Protein AF-A0A498MTR4-F1 (afdb_monomer_lite)

Structure (mmCIF, N/CA/C/O backbone):
data_AF-A0A498MTR4-F1
#
_entry.id   AF-A0A498MTR4-F1
#
loop_
_atom_site.group_PDB
_atom_site.id
_atom_site.type_symbol
_atom_site.label_atom_id
_atom_site.label_alt_id
_atom_site.label_comp_id
_atom_site.label_asym_id
_atom_site.label_entity_id
_atom_site.label_seq_id
_atom_site.pdbx_PDB_ins_code
_atom_site.Cartn_x
_atom_site.Cartn_y
_atom_site.Cartn_z
_atom_site.occupancy
_atom_site.B_iso_or_equiv
_atom_site.auth_seq_id
_atom_site.auth_comp_id
_atom_site.auth_asym_id
_atom_site.auth_atom_id
_atom_site.pdbx_PDB_model_num
ATOM 1 N N . MET A 1 1 ? -6.118 -9.184 2.901 1.00 76.12 1 MET A N 1
ATOM 2 C CA . MET A 1 1 ? -5.073 -10.138 3.331 1.00 76.12 1 MET A CA 1
ATOM 3 C C . MET A 1 1 ? -4.238 -9.444 4.391 1.00 76.12 1 MET A C 1
ATOM 5 O O . MET A 1 1 ? -3.945 -8.273 4.191 1.00 76.12 1 MET A O 1
ATOM 9 N N . ILE A 1 2 ? -3.923 -10.106 5.506 1.00 77.81 2 ILE A N 1
ATOM 10 C CA . ILE A 1 2 ? -2.965 -9.595 6.499 1.00 77.81 2 ILE A CA 1
ATOM 11 C C . ILE A 1 2 ? -1.659 -10.338 6.263 1.00 77.81 2 ILE A C 1
ATOM 13 O O . ILE A 1 2 ? -1.669 -11.566 6.199 1.00 77.81 2 ILE A O 1
ATOM 17 N N . ASP A 1 3 ? -0.569 -9.594 6.123 1.00 80.56 3 ASP A N 1
ATOM 18 C CA . ASP A 1 3 ? 0.755 -10.151 5.894 1.00 80.56 3 ASP A CA 1
ATOM 19 C C . ASP A 1 3 ? 1.765 -9.494 6.833 1.00 80.56 3 ASP A C 1
ATOM 21 O O . ASP A 1 3 ? 2.194 -8.361 6.626 1.00 80.56 3 ASP A O 1
ATOM 25 N N . SER A 1 4 ? 2.122 -10.206 7.901 1.00 77.75 4 SER A N 1
ATOM 26 C CA . SER A 1 4 ? 3.067 -9.720 8.908 1.00 77.75 4 SER A CA 1
ATOM 27 C C . SER A 1 4 ? 4.516 -9.683 8.414 1.00 77.75 4 SER A C 1
ATOM 29 O O . SER A 1 4 ? 5.369 -9.119 9.092 1.00 77.75 4 SER A O 1
ATOM 31 N N . GLY A 1 5 ? 4.815 -10.310 7.271 1.00 79.50 5 GLY A N 1
ATOM 32 C CA . GLY A 1 5 ? 6.122 -10.250 6.619 1.00 79.50 5 GLY A CA 1
ATOM 33 C C . GLY A 1 5 ? 6.248 -9.095 5.623 1.00 79.50 5 GLY A C 1
ATOM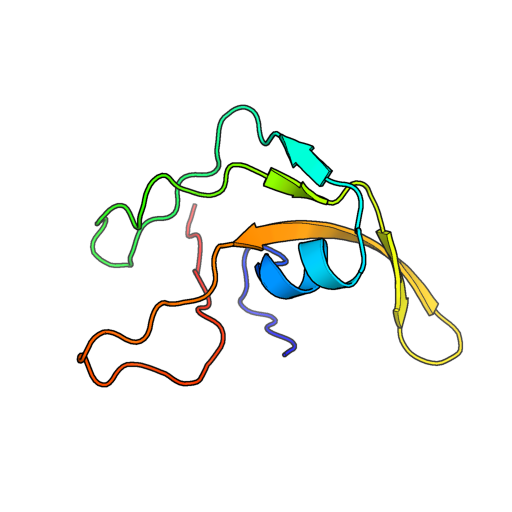 34 O O . GLY A 1 5 ? 7.338 -8.876 5.085 1.00 79.50 5 GLY A O 1
ATOM 35 N N . ALA A 1 6 ? 5.160 -8.363 5.366 1.00 76.88 6 ALA A N 1
ATOM 36 C CA . ALA A 1 6 ? 5.151 -7.234 4.452 1.00 76.88 6 ALA A CA 1
ATOM 37 C C . ALA A 1 6 ? 5.989 -6.073 4.991 1.00 76.88 6 ALA A C 1
ATOM 39 O O . ALA A 1 6 ? 5.825 -5.631 6.127 1.00 76.88 6 ALA A O 1
ATOM 40 N N . ALA A 1 7 ? 6.843 -5.517 4.134 1.00 81.88 7 ALA A N 1
ATOM 41 C CA . ALA A 1 7 ? 7.562 -4.287 4.451 1.00 81.88 7 ALA A CA 1
ATOM 42 C C . ALA A 1 7 ? 6.686 -3.032 4.286 1.00 81.88 7 ALA A C 1
ATOM 44 O O . ALA A 1 7 ? 7.009 -1.982 4.836 1.00 81.88 7 ALA A O 1
ATOM 45 N N . LEU A 1 8 ? 5.601 -3.128 3.508 1.00 85.12 8 LEU A N 1
ATOM 46 C CA . LEU A 1 8 ? 4.715 -2.020 3.164 1.00 85.12 8 LEU A CA 1
ATOM 47 C C . LEU A 1 8 ? 3.250 -2.444 3.243 1.00 85.12 8 LEU A C 1
ATOM 49 O O . LEU A 1 8 ? 2.896 -3.566 2.882 1.00 85.12 8 LEU A O 1
ATOM 53 N N . ASN A 1 9 ? 2.390 -1.496 3.612 1.00 88.44 9 ASN A N 1
ATOM 54 C CA . ASN A 1 9 ? 0.948 -1.653 3.482 1.00 88.44 9 ASN A CA 1
ATOM 55 C C . ASN A 1 9 ? 0.533 -1.273 2.061 1.00 88.44 9 ASN A C 1
ATOM 57 O O . ASN A 1 9 ? 0.724 -0.128 1.654 1.00 88.44 9 ASN A O 1
ATOM 61 N N . ILE A 1 10 ? -0.014 -2.220 1.304 1.00 88.19 10 ILE A N 1
ATOM 62 C CA . ILE A 1 10 ? -0.303 -2.052 -0.123 1.00 88.19 10 ILE A CA 1
ATOM 63 C C . ILE A 1 10 ? -1.816 -2.083 -0.361 1.00 88.19 10 ILE A C 1
ATOM 65 O O . ILE A 1 10 ? -2.537 -2.862 0.263 1.00 88.19 10 ILE A O 1
ATOM 69 N N . ILE A 1 11 ? -2.289 -1.251 -1.289 1.00 88.88 11 ILE A N 1
ATOM 70 C CA . ILE A 1 11 ? -3.665 -1.248 -1.785 1.00 88.88 11 ILE A CA 1
ATOM 71 C C . ILE A 1 11 ? -3.687 -1.294 -3.314 1.00 88.88 11 ILE A C 1
ATOM 73 O O . ILE A 1 11 ? -2.872 -0.670 -3.991 1.00 88.88 11 ILE A O 1
ATOM 77 N N . ASN A 1 12 ? -4.646 -2.043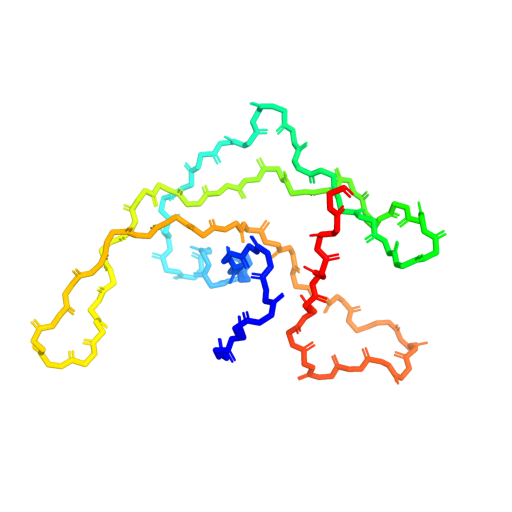 -3.851 1.00 87.88 12 ASN A N 1
ATOM 78 C CA . ASN A 1 12 ? -4.894 -2.109 -5.282 1.00 87.88 12 ASN A CA 1
ATOM 79 C C . ASN A 1 12 ? -5.499 -0.784 -5.783 1.00 87.88 12 ASN A C 1
ATOM 81 O O . ASN A 1 12 ? -6.454 -0.269 -5.192 1.00 87.88 12 ASN A O 1
ATOM 85 N N . LYS A 1 13 ? -4.960 -0.255 -6.882 1.00 89.31 13 LYS A N 1
ATOM 86 C CA . LYS A 1 13 ? -5.428 0.970 -7.535 1.00 89.31 13 LYS A CA 1
ATOM 87 C C . LYS A 1 13 ? -6.915 0.961 -7.892 1.00 89.31 13 LYS A C 1
ATOM 89 O O . LYS A 1 13 ? -7.581 1.962 -7.649 1.00 89.31 13 LYS A O 1
ATOM 94 N N . ASP A 1 14 ? -7.466 -0.163 -8.336 1.00 89.06 14 ASP A N 1
ATOM 95 C CA . ASP A 1 14 ? -8.885 -0.274 -8.691 1.00 89.06 14 ASP A CA 1
ATOM 96 C C . ASP A 1 14 ? -9.787 0.001 -7.473 1.00 89.06 14 ASP A C 1
ATOM 98 O O . ASP A 1 14 ? -10.873 0.563 -7.602 1.00 89.06 14 ASP A O 1
ATOM 102 N N . ILE A 1 15 ? -9.335 -0.349 -6.259 1.00 88.81 15 ILE A N 1
ATOM 103 C CA . ILE A 1 15 ? -10.052 -0.047 -5.007 1.00 88.81 15 ILE A CA 1
ATOM 104 C C . ILE A 1 15 ? -9.973 1.451 -4.704 1.00 88.81 15 ILE A C 1
ATOM 106 O O . ILE A 1 15 ? -10.977 2.061 -4.339 1.00 88.81 15 ILE A O 1
ATOM 110 N N . VAL A 1 16 ? -8.788 2.043 -4.858 1.00 90.81 16 VAL A N 1
ATOM 111 C CA . VAL A 1 16 ? -8.575 3.482 -4.659 1.00 90.81 16 VAL A CA 1
ATOM 112 C C . VAL A 1 16 ? -9.494 4.288 -5.573 1.00 90.81 16 VAL A C 1
ATOM 114 O O . VAL A 1 16 ? -10.175 5.194 -5.097 1.00 90.81 16 VAL A O 1
ATOM 117 N N . GLU A 1 17 ? -9.568 3.916 -6.849 1.00 92.38 17 GLU A N 1
ATOM 118 C CA . GLU A 1 17 ? -10.420 4.560 -7.849 1.00 92.38 17 GLU A CA 1
ATOM 119 C C . GLU A 1 17 ? -11.906 4.332 -7.557 1.00 92.38 17 GLU A C 1
ATOM 121 O O . GLU A 1 17 ? -12.671 5.290 -7.458 1.00 92.38 17 GLU A O 1
ATOM 126 N N . LYS A 1 18 ? -12.316 3.078 -7.318 1.00 91.62 18 LYS A N 1
ATOM 127 C CA . LYS A 1 18 ? -13.715 2.723 -7.037 1.00 91.62 18 LYS A CA 1
ATOM 128 C C . LYS A 1 18 ? -14.303 3.494 -5.855 1.00 91.62 18 LYS A C 1
ATOM 130 O O . LYS A 1 18 ? -15.484 3.834 -5.877 1.00 91.62 18 LYS A O 1
ATOM 135 N N . PHE A 1 19 ? -13.503 3.745 -4.821 1.00 91.44 19 PHE A N 1
ATOM 136 C CA . PHE A 1 19 ? -13.945 4.440 -3.611 1.00 91.44 19 PHE A CA 1
ATOM 137 C C . PHE A 1 19 ? -13.496 5.906 -3.543 1.00 91.44 19 PHE A C 1
ATOM 139 O O . PHE A 1 19 ? -13.727 6.552 -2.522 1.00 91.44 19 PHE A O 1
ATOM 146 N N . ASN A 1 20 ? -12.887 6.442 -4.608 1.00 94.06 20 ASN A N 1
ATOM 147 C CA . ASN A 1 20 ? -12.343 7.803 -4.663 1.00 94.06 20 ASN A CA 1
ATOM 148 C C . ASN A 1 20 ? -11.450 8.140 -3.454 1.00 94.06 20 ASN A C 1
ATOM 150 O O . ASN A 1 20 ? -11.544 9.224 -2.872 1.00 94.06 20 ASN A O 1
ATOM 154 N N . ILE A 1 21 ? -10.599 7.195 -3.040 1.00 93.88 21 ILE A N 1
ATOM 155 C CA . ILE A 1 21 ? -9.706 7.385 -1.893 1.00 93.88 21 ILE A CA 1
ATOM 156 C C . ILE A 1 21 ? -8.656 8.439 -2.274 1.00 93.88 21 ILE A C 1
ATOM 158 O O . ILE A 1 21 ? -7.931 8.240 -3.250 1.00 93.88 21 ILE A O 1
ATOM 162 N N . PRO A 1 22 ? -8.519 9.546 -1.520 1.00 96.62 22 PRO A N 1
ATOM 163 C CA . PRO A 1 22 ? -7.548 10.578 -1.853 1.00 96.62 22 PRO A CA 1
ATOM 164 C C . PRO A 1 22 ? -6.116 10.045 -1.822 1.00 96.62 22 PRO A C 1
ATOM 166 O O . PRO A 1 22 ? -5.703 9.405 -0.852 1.00 96.62 22 PRO A O 1
ATOM 169 N N . THR A 1 23 ? -5.335 10.379 -2.845 1.00 97.44 23 THR A N 1
ATOM 170 C CA . THR A 1 23 ? -3.923 10.002 -2.964 1.00 97.44 23 THR A CA 1
ATOM 171 C C . THR A 1 23 ? -3.003 11.218 -2.974 1.00 97.44 23 THR A C 1
ATOM 173 O O . THR A 1 23 ? -3.433 12.369 -3.086 1.00 97.44 23 THR A O 1
ATOM 176 N N . GLN A 1 24 ? -1.714 10.951 -2.797 1.00 97.31 24 GLN A N 1
ATOM 177 C CA . GLN A 1 24 ? -0.615 11.895 -2.929 1.00 97.31 24 GLN A CA 1
ATOM 178 C C . GLN A 1 24 ? 0.599 11.186 -3.558 1.00 97.31 24 GLN A C 1
ATOM 180 O O . GLN A 1 24 ? 0.745 9.969 -3.395 1.00 97.31 24 GLN A O 1
ATOM 185 N N . PRO A 1 25 ? 1.473 11.909 -4.277 1.00 96.00 25 PRO A N 1
ATOM 186 C CA . PRO A 1 25 ? 2.640 11.302 -4.904 1.00 96.00 25 PRO A CA 1
ATOM 187 C C . PRO A 1 25 ? 3.666 10.815 -3.866 1.00 96.00 25 PRO A C 1
ATOM 189 O O . PRO A 1 25 ? 3.814 11.387 -2.783 1.00 96.00 25 PRO A O 1
ATOM 192 N N . CYS A 1 26 ? 4.407 9.768 -4.224 1.00 91.56 26 CYS A N 1
ATOM 193 C CA . CYS A 1 26 ? 5.621 9.324 -3.545 1.00 91.56 26 CYS A CA 1
ATOM 194 C C . CYS A 1 26 ? 6.823 9.999 -4.211 1.00 91.56 26 CYS A C 1
ATOM 196 O O . CYS A 1 26 ? 7.096 9.767 -5.390 1.00 91.56 26 CYS A O 1
ATOM 198 N N . ILE A 1 27 ? 7.533 10.851 -3.468 1.00 90.31 27 ILE A N 1
ATOM 199 C CA . ILE A 1 27 ? 8.698 11.585 -3.972 1.00 90.31 27 ILE A CA 1
ATOM 200 C C . ILE A 1 27 ? 9.879 11.339 -3.016 1.00 90.31 27 ILE A C 1
ATOM 202 O O . ILE A 1 27 ? 9.836 11.832 -1.889 1.00 90.31 27 ILE A O 1
ATOM 206 N N . PRO A 1 28 ? 10.927 10.602 -3.439 1.00 87.44 28 PRO A N 1
ATOM 207 C CA . PRO A 1 28 ? 11.038 9.879 -4.712 1.00 87.44 28 PRO A CA 1
ATOM 208 C C . PRO A 1 28 ? 10.096 8.653 -4.782 1.00 87.44 28 PRO A C 1
ATOM 210 O O . PRO A 1 28 ? 9.645 8.175 -3.738 1.00 87.44 28 PRO A O 1
ATOM 213 N N . PRO A 1 29 ? 9.815 8.109 -5.984 1.00 87.81 29 PRO A N 1
ATOM 214 C CA . PRO A 1 29 ? 9.093 6.844 -6.121 1.00 87.81 29 PRO A CA 1
ATOM 215 C C . PRO A 1 29 ? 9.792 5.709 -5.368 1.00 87.81 29 PRO A C 1
ATOM 217 O O . PRO A 1 29 ? 11.026 5.626 -5.355 1.00 87.81 29 PRO A O 1
ATOM 220 N N . ILE A 1 30 ? 9.013 4.808 -4.768 1.00 86.62 30 ILE A N 1
ATOM 221 C CA . ILE A 1 30 ? 9.562 3.650 -4.056 1.00 86.62 30 ILE A CA 1
ATOM 222 C C . ILE A 1 30 ? 9.909 2.577 -5.078 1.00 86.62 30 ILE A C 1
ATOM 224 O O . ILE A 1 30 ? 9.040 2.030 -5.754 1.00 86.62 30 ILE A O 1
ATOM 228 N N . ARG A 1 31 ? 11.196 2.254 -5.177 1.00 82.44 31 ARG A N 1
ATOM 229 C CA . ARG A 1 31 ? 11.675 1.197 -6.067 1.00 82.44 31 ARG A CA 1
ATOM 230 C C . ARG A 1 31 ? 11.384 -0.165 -5.453 1.00 82.44 31 ARG A C 1
ATOM 232 O O . ARG A 1 31 ? 11.795 -0.431 -4.326 1.00 82.44 31 ARG A O 1
ATOM 239 N N . ILE A 1 32 ? 10.729 -1.029 -6.218 1.00 73.94 32 IL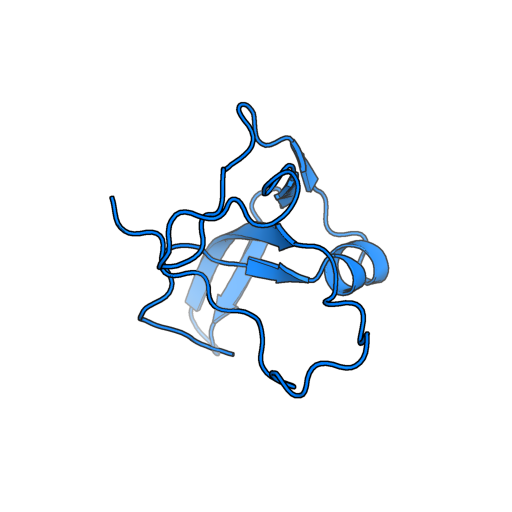E A N 1
ATOM 240 C CA . ILE A 1 32 ? 10.523 -2.428 -5.856 1.00 73.94 32 ILE A CA 1
ATOM 241 C C . ILE A 1 32 ? 11.478 -3.271 -6.686 1.00 73.94 32 ILE A C 1
ATOM 243 O O . ILE A 1 32 ? 11.550 -3.136 -7.908 1.00 73.94 32 ILE A O 1
ATOM 247 N N . LYS A 1 33 ? 12.200 -4.161 -6.011 1.00 69.81 33 LYS A N 1
ATOM 248 C CA . LYS A 1 33 ? 13.021 -5.176 -6.656 1.00 69.81 33 LYS A CA 1
ATOM 249 C C . LYS A 1 33 ? 12.512 -6.565 -6.303 1.00 69.81 33 LYS A C 1
ATOM 251 O O . LYS A 1 33 ? 12.096 -6.816 -5.173 1.00 69.81 33 LYS A O 1
ATOM 256 N N . ALA A 1 34 ? 12.580 -7.461 -7.275 1.00 68.38 34 ALA A N 1
ATOM 257 C CA . ALA A 1 34 ? 12.489 -8.892 -7.058 1.00 68.38 34 ALA A CA 1
ATOM 258 C C . ALA A 1 34 ? 13.690 -9.399 -6.237 1.00 68.38 34 ALA A C 1
ATOM 260 O O . ALA A 1 34 ? 14.713 -8.726 -6.116 1.00 68.38 34 ALA A O 1
ATOM 261 N N . ILE A 1 35 ? 13.593 -10.633 -5.733 1.00 71.62 35 ILE A N 1
ATOM 262 C CA . ILE A 1 35 ? 14.676 -11.304 -4.986 1.00 71.62 35 ILE A CA 1
ATOM 263 C C . ILE A 1 35 ? 15.964 -11.420 -5.823 1.00 71.62 35 ILE A C 1
ATOM 265 O O . ILE A 1 35 ? 17.056 -11.457 -5.270 1.00 71.62 35 ILE A O 1
ATOM 269 N N . ASN A 1 36 ? 15.849 -11.446 -7.152 1.00 73.56 36 ASN A N 1
ATOM 270 C CA . ASN A 1 36 ? 16.973 -11.481 -8.090 1.00 73.56 36 ASN A CA 1
ATOM 271 C C . ASN A 1 36 ? 17.437 -10.077 -8.540 1.00 73.56 36 ASN A C 1
ATOM 273 O O . ASN A 1 36 ? 17.957 -9.940 -9.645 1.00 73.56 36 ASN A O 1
ATOM 277 N N . ASP A 1 37 ? 17.169 -9.034 -7.749 1.00 70.81 37 ASP A N 1
ATOM 278 C CA . ASP A 1 37 ? 17.485 -7.625 -8.035 1.00 70.81 37 ASP A CA 1
ATOM 279 C C . ASP A 1 37 ? 16.814 -7.009 -9.276 1.00 70.81 37 ASP A C 1
ATOM 281 O O . ASP A 1 37 ?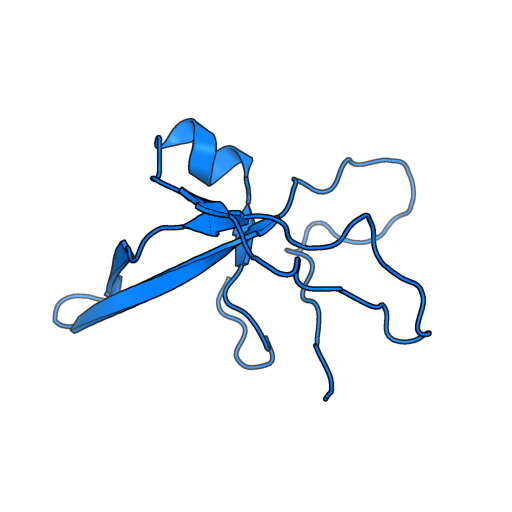 17.027 -5.829 -9.573 1.00 70.81 37 ASP A O 1
ATOM 285 N N . THR A 1 38 ? 15.956 -7.754 -9.977 1.00 70.25 38 THR A N 1
ATOM 286 C CA . THR A 1 38 ? 15.222 -7.225 -11.131 1.00 70.25 38 THR A CA 1
ATOM 287 C C . THR A 1 38 ? 14.241 -6.160 -10.658 1.00 70.25 38 THR A C 1
ATOM 289 O O . THR A 1 38 ? 13.435 -6.409 -9.760 1.00 70.25 38 THR A O 1
ATOM 292 N N . LEU A 1 39 ? 14.307 -4.965 -11.250 1.00 66.12 39 LEU A N 1
ATOM 293 C CA . LEU A 1 39 ? 13.351 -3.900 -10.963 1.00 66.12 39 LEU A CA 1
ATOM 294 C C . LEU A 1 39 ? 11.969 -4.336 -11.454 1.00 66.12 39 LEU A C 1
ATOM 296 O O . LEU A 1 39 ? 11.812 -4.703 -12.619 1.00 66.12 39 LEU A O 1
ATOM 300 N N . ILE A 1 40 ? 10.984 -4.316 -10.563 1.00 65.94 40 ILE A N 1
ATOM 301 C CA . ILE A 1 40 ? 9.608 -4.632 -10.926 1.00 65.94 40 ILE A CA 1
ATOM 302 C C . ILE A 1 40 ? 8.908 -3.320 -11.249 1.00 65.94 40 ILE A C 1
ATOM 304 O O . ILE A 1 40 ? 8.656 -2.512 -10.353 1.00 65.94 40 ILE A O 1
ATOM 308 N N . ASP A 1 41 ? 8.603 -3.151 -12.537 1.00 66.62 41 ASP A N 1
ATOM 309 C CA . ASP A 1 41 ? 7.924 -1.978 -13.092 1.00 66.62 41 ASP A CA 1
ATOM 310 C C . ASP A 1 41 ? 8.671 -0.652 -12.798 1.00 66.62 41 ASP A C 1
ATOM 312 O O . ASP A 1 41 ? 9.861 -0.635 -12.469 1.00 66.62 41 ASP A O 1
ATOM 316 N N . HIS A 1 42 ? 7.985 0.484 -12.928 1.00 72.94 42 HIS A N 1
ATOM 317 C CA . HIS A 1 42 ? 8.484 1.821 -12.606 1.00 72.94 42 HIS A CA 1
ATOM 318 C C . HIS A 1 42 ? 8.540 2.121 -11.089 1.00 72.94 42 HIS A C 1
ATOM 320 O O . HIS A 1 42 ? 9.048 3.168 -10.679 1.00 72.94 42 HIS A O 1
ATOM 326 N N . GLY A 1 43 ? 8.112 1.174 -10.245 1.00 79.38 43 GLY A N 1
ATOM 327 C CA . GLY A 1 43 ? 8.012 1.324 -8.792 1.00 79.38 43 GLY A CA 1
ATOM 328 C C . GLY A 1 43 ? 6.670 1.908 -8.339 1.00 79.38 43 GLY A C 1
ATOM 329 O O . GLY A 1 43 ? 5.743 2.083 -9.123 1.00 79.38 43 GLY A O 1
ATOM 330 N N . ILE A 1 44 ? 6.546 2.207 -7.043 1.00 88.00 44 ILE A N 1
ATOM 331 C CA . ILE A 1 44 ? 5.333 2.811 -6.481 1.00 88.00 44 ILE A CA 1
ATOM 332 C C . ILE A 1 44 ? 5.441 4.334 -6.518 1.00 88.00 44 ILE A C 1
ATOM 334 O O . ILE A 1 44 ? 6.304 4.931 -5.869 1.00 88.00 44 ILE A O 1
ATOM 338 N N . HIS A 1 45 ? 4.510 4.959 -7.234 1.00 92.44 45 HIS A N 1
ATOM 339 C CA . HIS A 1 45 ? 4.470 6.408 -7.437 1.00 92.44 45 HIS A CA 1
ATOM 340 C C . HIS A 1 45 ? 3.443 7.136 -6.572 1.00 92.44 45 HIS A C 1
ATOM 342 O O . HIS A 1 45 ? 3.505 8.360 -6.472 1.00 92.44 45 HIS A O 1
ATOM 348 N N . HIS A 1 46 ? 2.497 6.419 -5.965 1.00 94.62 46 HIS A N 1
ATOM 349 C CA . HIS A 1 46 ? 1.401 7.021 -5.215 1.00 94.62 46 HIS A CA 1
ATOM 350 C C . HIS A 1 46 ? 1.150 6.283 -3.905 1.00 94.62 46 HIS A C 1
ATOM 352 O O . HIS A 1 46 ? 1.282 5.063 -3.806 1.00 94.62 46 HIS A O 1
ATOM 358 N N . GLN A 1 47 ? 0.723 7.046 -2.910 1.00 95.44 47 GLN A N 1
ATOM 359 C CA . GLN A 1 47 ? 0.209 6.552 -1.641 1.00 95.44 47 GLN A CA 1
ATOM 360 C C . GLN A 1 47 ? -1.115 7.251 -1.343 1.00 95.44 47 GLN A C 1
ATOM 362 O O . GLN A 1 47 ? -1.381 8.344 -1.848 1.00 95.44 47 GLN A O 1
ATOM 367 N N . THR A 1 48 ? -1.959 6.650 -0.519 1.00 95.50 48 THR A N 1
ATOM 368 C CA . THR A 1 48 ? -3.145 7.335 -0.011 1.00 95.50 48 THR A CA 1
ATOM 369 C C . THR A 1 48 ? -2.724 8.512 0.872 1.00 95.50 48 THR A C 1
ATOM 371 O O . THR A 1 48 ? -1.651 8.510 1.479 1.00 95.50 48 THR A O 1
ATOM 374 N N . LYS A 1 49 ? -3.591 9.514 1.020 1.00 96.12 49 LYS A N 1
ATOM 375 C CA . LYS A 1 49 ? -3.551 10.332 2.240 1.00 96.12 49 LYS A CA 1
ATOM 376 C C . LYS A 1 49 ? -3.840 9.425 3.442 1.00 96.12 49 LYS A C 1
ATOM 378 O O . LYS A 1 49 ? -4.355 8.320 3.267 1.00 96.12 49 LYS A O 1
ATOM 383 N N . THR A 1 50 ? -3.507 9.865 4.654 1.00 93.25 50 THR A N 1
ATOM 384 C CA . THR A 1 50 ? -3.794 9.084 5.865 1.00 93.25 50 THR A CA 1
ATOM 385 C C . THR A 1 50 ? -5.276 8.718 5.921 1.00 93.25 50 THR A C 1
ATOM 387 O O . THR A 1 50 ? -6.143 9.592 5.899 1.00 93.25 50 THR A O 1
ATOM 390 N N . VAL A 1 51 ? -5.552 7.418 5.987 1.00 89.44 51 VAL A N 1
ATOM 391 C CA . VAL A 1 51 ? -6.895 6.856 6.106 1.00 89.44 51 VAL A CA 1
ATOM 392 C C . VAL A 1 51 ? -7.097 6.403 7.545 1.00 89.44 51 VAL A C 1
ATOM 394 O O . VAL A 1 51 ? -6.205 5.805 8.145 1.00 89.44 51 VAL A O 1
ATOM 397 N N . LYS A 1 52 ? -8.282 6.665 8.096 1.00 90.94 52 LYS A N 1
ATOM 398 C CA . LYS A 1 52 ? -8.710 6.072 9.364 1.00 90.94 52 LYS A CA 1
ATOM 399 C C . LYS A 1 52 ? -9.284 4.689 9.102 1.00 90.94 52 LYS A C 1
ATOM 401 O O . LYS A 1 52 ? -10.334 4.568 8.474 1.00 90.94 52 LYS A O 1
ATOM 406 N N . LEU A 1 53 ? -8.599 3.663 9.585 1.00 87.44 53 LEU A N 1
ATOM 407 C CA . LEU A 1 53 ? -9.038 2.281 9.521 1.00 87.44 53 LEU A CA 1
ATOM 408 C C . LEU A 1 53 ? -9.625 1.867 10.870 1.00 87.44 53 LEU A C 1
ATOM 410 O O . LEU A 1 53 ? -8.968 1.968 11.903 1.00 87.44 53 LEU A O 1
ATOM 414 N N . GLN A 1 54 ? -10.855 1.364 10.853 1.00 88.12 54 GLN A N 1
ATOM 415 C CA . GLN A 1 54 ? -11.455 0.706 12.007 1.00 88.12 54 GLN A CA 1
ATOM 416 C C . GLN A 1 54 ? -11.009 -0.762 12.024 1.00 88.12 54 GLN A C 1
ATOM 418 O O . GLN A 1 54 ? -11.319 -1.518 11.102 1.00 88.12 54 GLN A O 1
ATOM 423 N N . VAL A 1 55 ? -10.294 -1.168 13.070 1.00 84.31 55 VAL A N 1
ATOM 424 C CA . VAL A 1 55 ? -9.830 -2.544 13.269 1.00 84.31 55 VAL A CA 1
ATOM 425 C C . VAL A 1 55 ? -10.644 -3.168 14.399 1.00 84.31 55 VAL A C 1
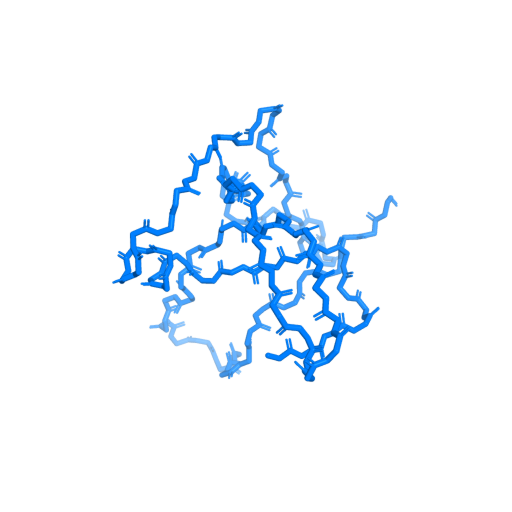ATOM 427 O O . VAL A 1 55 ? -10.482 -2.848 15.574 1.00 84.31 55 VAL A O 1
ATOM 430 N N . GLY A 1 56 ? -11.566 -4.061 14.042 1.00 83.56 56 GLY A N 1
ATOM 431 C CA . GLY A 1 56 ? -12.524 -4.607 15.004 1.00 83.56 56 GLY A CA 1
ATOM 432 C C . GLY A 1 56 ? -13.457 -3.529 15.567 1.00 83.56 56 GLY A C 1
ATOM 433 O O . GLY A 1 56 ? -13.720 -2.516 14.927 1.00 83.56 56 GLY A O 1
ATOM 434 N N . LEU A 1 57 ? -13.989 -3.745 16.769 1.00 88.00 57 LEU A N 1
ATOM 435 C CA . LEU A 1 57 ? -15.031 -2.879 17.339 1.00 88.00 57 LEU A CA 1
ATOM 436 C C . LEU A 1 57 ? -14.491 -1.642 18.067 1.00 88.00 57 LEU A C 1
ATOM 438 O O . LEU A 1 57 ? -15.162 -0.617 18.094 1.00 88.00 57 LEU A O 1
ATOM 442 N N . LEU A 1 58 ? -13.300 -1.730 18.662 1.00 93.31 58 LEU A N 1
ATOM 443 C CA . LEU A 1 58 ? -12.844 -0.766 19.674 1.00 93.31 58 LEU A CA 1
ATOM 444 C C . LEU A 1 58 ? -11.539 -0.049 19.317 1.00 93.31 58 LEU A C 1
ATOM 446 O O . LEU A 1 58 ? -11.015 0.698 20.138 1.00 93.31 58 LEU A O 1
ATOM 450 N N . HIS A 1 59 ? -10.999 -0.272 18.120 1.00 89.19 59 HIS A N 1
ATOM 451 C CA . HIS A 1 59 ? -9.681 0.229 17.761 1.00 89.19 59 HIS A CA 1
ATOM 452 C C . HIS A 1 59 ? -9.693 0.930 16.404 1.00 89.19 59 HIS A C 1
ATOM 454 O O . HIS A 1 59 ? -10.219 0.413 15.417 1.00 89.19 59 HIS A O 1
ATOM 460 N N . GLN A 1 60 ? -9.117 2.129 16.378 1.00 92.12 60 GLN A N 1
ATOM 461 C CA . GLN A 1 60 ? -8.942 2.934 15.179 1.00 92.12 60 GLN A CA 1
ATOM 462 C C . GLN A 1 60 ? -7.469 3.213 14.968 1.00 92.12 60 GLN A C 1
ATOM 464 O O . GLN A 1 60 ? -6.772 3.607 15.899 1.00 92.12 60 GLN A O 1
ATOM 469 N N . GLU A 1 61 ? -7.045 3.070 13.721 1.00 87.50 61 GLU A N 1
ATOM 470 C CA . GLU A 1 61 ? -5.671 3.280 13.304 1.00 87.50 61 GLU A CA 1
ATOM 471 C C . GLU A 1 61 ? -5.601 4.264 12.146 1.00 87.50 61 GLU A C 1
ATOM 473 O O . GLU A 1 61 ? -6.444 4.269 11.247 1.00 87.50 61 GLU A O 1
ATOM 478 N N . ASN A 1 62 ? -4.576 5.109 12.169 1.00 91.62 62 ASN A N 1
ATOM 479 C CA . ASN A 1 62 ? -4.262 6.008 11.067 1.00 91.62 62 ASN A CA 1
ATOM 480 C C . ASN A 1 62 ? -3.203 5.338 10.196 1.00 91.62 62 ASN A C 1
ATOM 482 O O . ASN A 1 62 ? -2.058 5.190 10.616 1.00 91.62 62 ASN A O 1
ATOM 486 N N . ILE A 1 63 ? -3.575 4.952 8.978 1.00 91.69 63 ILE A N 1
ATOM 487 C CA . ILE A 1 63 ? -2.704 4.194 8.081 1.00 91.69 63 ILE A CA 1
ATOM 488 C C . ILE A 1 63 ? -2.538 4.893 6.735 1.00 91.69 63 ILE A C 1
ATOM 490 O O . ILE A 1 63 ? -3.466 5.499 6.197 1.00 91.69 63 ILE A O 1
ATOM 494 N N . THR A 1 64 ? -1.339 4.777 6.177 1.00 92.56 64 THR A N 1
ATOM 495 C CA . THR A 1 64 ? -1.042 5.145 4.793 1.00 92.56 64 THR A CA 1
ATOM 496 C C . THR A 1 64 ? -0.813 3.871 3.992 1.00 92.56 64 THR A C 1
ATOM 498 O O . THR A 1 64 ? -0.076 2.985 4.433 1.00 92.56 64 THR A O 1
ATOM 501 N N . LEU A 1 65 ? -1.456 3.777 2.828 1.00 92.62 65 LEU A N 1
ATOM 502 C CA . LEU A 1 65 ? -1.384 2.620 1.941 1.00 92.62 65 LEU A CA 1
ATOM 503 C C . LEU A 1 65 ? -0.709 3.018 0.629 1.00 92.62 65 LEU A C 1
ATOM 505 O O . LEU A 1 65 ? -1.029 4.051 0.044 1.00 92.62 65 LEU A O 1
ATOM 509 N N . TYR A 1 66 ? 0.204 2.185 0.152 1.00 92.44 66 TYR A N 1
ATOM 510 C CA . TYR A 1 66 ? 0.909 2.368 -1.108 1.00 92.44 66 TYR A CA 1
ATOM 511 C C . TYR A 1 66 ? 0.113 1.769 -2.260 1.00 92.44 66 TYR A C 1
ATOM 513 O O . TYR A 1 66 ? -0.339 0.627 -2.181 1.00 92.44 66 TYR A O 1
ATOM 521 N N . VAL A 1 67 ? -0.076 2.548 -3.319 1.00 91.25 67 VAL A N 1
ATOM 522 C CA . VAL A 1 67 ? -0.950 2.181 -4.432 1.00 91.25 67 VAL A CA 1
ATOM 523 C C . VAL A 1 67 ? -0.149 1.416 -5.477 1.00 91.25 67 VAL A C 1
ATOM 525 O O . VAL A 1 67 ? 0.826 1.940 -6.012 1.00 91.25 67 VAL A O 1
ATOM 528 N N . VAL A 1 68 ? -0.578 0.192 -5.779 1.00 87.12 68 VAL A N 1
ATOM 529 C CA . VAL A 1 68 ? -0.012 -0.637 -6.854 1.00 87.12 68 VAL A CA 1
ATOM 530 C C . VAL A 1 68 ? -1.071 -0.913 -7.914 1.00 87.12 68 VAL A C 1
ATOM 532 O O . VAL A 1 68 ? -2.254 -1.060 -7.589 1.00 87.12 68 VAL A O 1
ATOM 535 N N . ASP A 1 69 ? -0.654 -0.984 -9.176 1.00 83.31 69 ASP A N 1
ATOM 536 C CA . ASP A 1 69 ? -1.537 -1.399 -10.264 1.00 83.31 69 ASP A CA 1
ATOM 537 C C . ASP A 1 69 ? -1.978 -2.863 -10.082 1.00 83.31 69 ASP A C 1
ATOM 539 O O . ASP A 1 69 ? -1.265 -3.695 -9.509 1.00 83.31 69 ASP A O 1
ATOM 543 N N . SER A 1 70 ? -3.177 -3.184 -10.573 1.00 68.06 70 SER A N 1
ATOM 544 C CA . SER A 1 70 ? -3.662 -4.563 -10.631 1.00 68.06 70 SER A CA 1
ATOM 545 C C . SER A 1 70 ? -2.714 -5.430 -11.468 1.00 68.06 70 SER A C 1
ATOM 547 O O . SER A 1 70 ? -2.333 -5.015 -12.568 1.00 68.06 70 SER A O 1
ATOM 549 N N . PRO A 1 71 ? -2.359 -6.649 -11.013 1.00 63.50 71 PRO A N 1
ATOM 550 C CA . PRO A 1 71 ? -1.617 -7.574 -11.855 1.00 63.50 71 PRO A CA 1
ATOM 551 C C . PRO A 1 71 ? -2.455 -7.878 -13.100 1.00 63.50 71 PRO A C 1
ATOM 553 O O . PRO A 1 71 ? -3.555 -8.424 -13.012 1.00 63.50 71 PRO A O 1
ATOM 556 N N . LYS A 1 72 ? -1.950 -7.496 -14.277 1.00 54.94 72 LYS A N 1
ATOM 557 C CA . LYS A 1 72 ? -2.559 -7.889 -15.548 1.00 54.94 72 LYS A CA 1
ATOM 558 C C . LYS A 1 72 ? -2.268 -9.374 -15.736 1.00 54.94 72 LYS A C 1
ATOM 560 O O . LYS A 1 72 ? -1.107 -9.752 -15.855 1.00 54.94 72 LYS A O 1
ATOM 565 N N . PHE A 1 73 ? -3.306 -10.208 -15.736 1.00 43.88 73 PHE A N 1
ATOM 566 C CA . PHE A 1 73 ? -3.190 -11.612 -16.122 1.00 43.88 73 PHE A CA 1
ATOM 567 C C . PHE A 1 73 ? -2.670 -11.683 -17.566 1.00 43.88 73 PHE A C 1
ATOM 569 O O . PHE A 1 73 ? -3.431 -11.524 -18.516 1.00 43.88 73 PHE A O 1
ATOM 576 N N . LEU A 1 74 ? -1.366 -11.897 -17.729 1.00 34.75 74 LEU A N 1
ATOM 577 C CA . LEU A 1 74 ? -0.764 -12.358 -18.972 1.00 34.75 74 LEU A CA 1
ATOM 578 C C . LEU A 1 74 ? -0.011 -13.645 -18.636 1.00 34.75 74 LEU A C 1
ATOM 580 O O . LEU A 1 74 ? 0.958 -13.609 -17.886 1.00 34.75 74 LEU A O 1
ATOM 584 N N . GLU A 1 75 ? -0.552 -14.760 -19.128 1.00 33.47 75 GLU A N 1
ATOM 585 C CA . GLU A 1 75 ? -0.032 -16.135 -19.162 1.00 33.47 75 GLU A CA 1
ATOM 586 C C . GLU A 1 75 ? 1.393 -16.367 -18.634 1.00 33.47 75 GLU A C 1
ATOM 588 O O . GLU A 1 75 ? 2.318 -16.702 -19.365 1.00 33.47 75 GLU A O 1
ATOM 593 N N . ILE A 1 76 ? 1.558 -16.292 -17.320 1.00 32.88 76 ILE A N 1
ATOM 594 C CA . ILE A 1 76 ? 2.544 -17.065 -16.579 1.00 32.88 76 ILE A CA 1
ATOM 595 C C . ILE A 1 76 ? 1.804 -17.449 -15.306 1.00 32.88 76 ILE A C 1
ATOM 597 O O . ILE A 1 76 ? 1.264 -16.577 -14.631 1.00 32.88 76 ILE A O 1
ATOM 601 N N . GLY A 1 77 ? 1.697 -18.748 -15.023 1.00 29.88 77 GLY A N 1
ATOM 602 C CA . GLY A 1 77 ? 0.942 -19.326 -13.906 1.00 29.88 77 GLY A CA 1
ATOM 603 C C . GLY A 1 77 ? 1.481 -18.956 -12.521 1.00 29.88 77 GLY A C 1
ATOM 604 O O . GLY A 1 77 ? 1.826 -19.833 -11.735 1.00 29.88 77 GLY A O 1
ATOM 605 N N . LEU A 1 78 ? 1.546 -17.664 -12.211 1.00 31.48 78 LEU A N 1
ATOM 606 C CA . LEU A 1 78 ? 1.894 -17.117 -10.917 1.00 31.48 78 LEU A CA 1
ATOM 607 C C . LEU A 1 78 ? 0.797 -16.151 -10.447 1.00 31.48 78 LEU A C 1
ATOM 609 O O . LEU A 1 78 ? 0.859 -14.943 -10.632 1.00 31.48 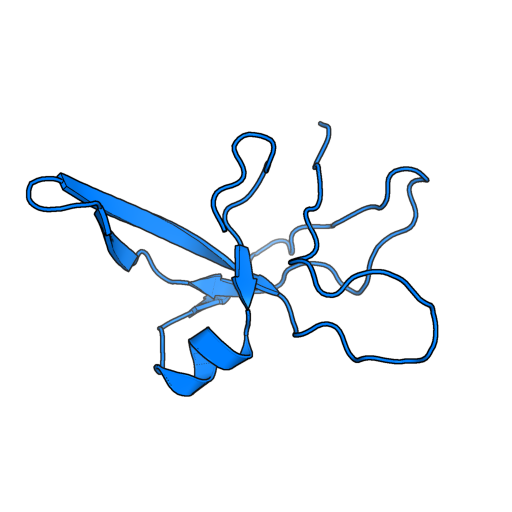78 LEU A O 1
ATOM 613 N N . ILE A 1 79 ? -0.133 -16.756 -9.705 1.00 34.97 79 ILE A N 1
ATOM 614 C CA . ILE A 1 79 ? -0.617 -16.255 -8.417 1.00 34.97 79 ILE A CA 1
ATOM 615 C C . ILE A 1 79 ? -1.840 -15.300 -8.450 1.00 34.97 79 ILE A C 1
ATOM 617 O O . ILE A 1 79 ? -1.731 -14.081 -8.490 1.00 34.97 79 ILE A O 1
ATOM 621 N N . GLU A 1 80 ? -3.017 -15.886 -8.189 1.00 30.42 80 GLU A N 1
ATOM 622 C CA . GLU A 1 80 ? -4.238 -15.279 -7.604 1.00 30.42 80 GLU A CA 1
ATOM 623 C C . GLU A 1 80 ? -4.047 -14.697 -6.176 1.00 30.42 80 GLU A C 1
ATOM 625 O O . GLU A 1 80 ? -4.985 -14.562 -5.392 1.00 30.42 80 GLU A O 1
ATOM 630 N N . LYS A 1 81 ? -2.826 -14.354 -5.772 1.00 34.12 81 LYS A N 1
ATOM 631 C CA . LYS A 1 81 ? -2.527 -13.801 -4.446 1.00 34.12 81 LYS A CA 1
ATOM 632 C C . LYS A 1 81 ? -1.806 -12.477 -4.621 1.00 34.12 81 LYS A C 1
ATOM 634 O O . LYS A 1 81 ? -0.762 -12.396 -5.251 1.00 34.12 81 LYS A O 1
ATOM 639 N N . VAL A 1 82 ? -2.407 -11.445 -4.044 1.00 34.56 82 VAL A N 1
ATOM 640 C CA . VAL A 1 82 ? -1.797 -10.160 -3.690 1.00 34.56 82 VAL A CA 1
ATOM 641 C C . VAL A 1 82 ? -0.268 -10.269 -3.651 1.00 34.56 82 VAL A C 1
ATOM 643 O O . VAL A 1 82 ? 0.285 -10.969 -2.802 1.00 34.56 82 VAL A O 1
ATOM 646 N N . ILE A 1 83 ? 0.394 -9.632 -4.616 1.00 39.94 83 ILE A N 1
ATOM 647 C CA . ILE A 1 83 ? 1.844 -9.702 -4.768 1.00 39.94 83 ILE A CA 1
ATOM 648 C C . ILE A 1 83 ? 2.481 -9.024 -3.551 1.00 39.94 83 ILE A C 1
ATOM 650 O O . ILE A 1 83 ? 2.413 -7.807 -3.382 1.00 39.94 83 ILE A O 1
ATOM 654 N N . LEU A 1 84 ? 3.065 -9.845 -2.681 1.00 37.78 84 LEU A N 1
ATOM 655 C CA . LEU A 1 84 ? 3.819 -9.429 -1.511 1.00 37.78 84 LEU A CA 1
ATOM 656 C C . LEU A 1 84 ? 5.271 -9.165 -1.916 1.00 37.78 84 LEU A C 1
ATOM 658 O O . LEU A 1 84 ? 6.027 -10.100 -2.184 1.00 37.78 84 LEU A O 1
ATOM 662 N N . PHE A 1 85 ? 5.690 -7.902 -1.912 1.00 38.25 85 PHE A N 1
ATOM 663 C CA . PHE A 1 85 ? 7.104 -7.566 -2.037 1.00 38.25 85 PHE A CA 1
ATOM 664 C C . PHE A 1 85 ? 7.748 -7.478 -0.656 1.00 38.25 85 PHE A C 1
ATOM 666 O O . PHE A 1 85 ? 7.483 -6.563 0.127 1.00 38.25 85 PHE A O 1
ATOM 673 N N . ARG A 1 86 ? 8.634 -8.431 -0.359 1.00 32.72 86 ARG A N 1
ATOM 674 C CA . ARG A 1 86 ? 9.577 -8.319 0.753 1.00 32.72 86 ARG A CA 1
ATOM 675 C C . ARG A 1 86 ? 10.661 -7.316 0.355 1.00 32.72 86 ARG A C 1
ATOM 677 O O . ARG A 1 86 ? 11.578 -7.668 -0.378 1.00 32.72 86 ARG A O 1
ATOM 684 N N . ILE A 1 87 ? 10.565 -6.077 0.836 1.00 36.47 87 ILE A N 1
ATOM 685 C CA . ILE A 1 87 ? 11.663 -5.109 0.714 1.00 36.47 87 ILE A CA 1
ATOM 686 C C . ILE A 1 87 ? 12.686 -5.451 1.798 1.00 36.47 87 ILE A C 1
ATOM 688 O O . ILE A 1 87 ? 12.442 -5.235 2.985 1.00 36.47 87 ILE A O 1
ATOM 692 N N . VAL A 1 88 ? 13.810 -6.041 1.396 1.00 29.16 88 VAL A N 1
ATOM 693 C CA . VAL A 1 88 ? 14.983 -6.214 2.262 1.00 29.16 88 VAL A CA 1
ATOM 694 C C . VAL A 1 88 ? 15.831 -4.944 2.138 1.00 29.16 88 VAL A C 1
ATOM 696 O O . VAL A 1 88 ? 16.012 -4.449 1.026 1.00 29.16 88 VAL A O 1
ATOM 699 N N . LYS A 1 89 ? 16.246 -4.383 3.280 1.00 33.72 89 LYS A N 1
ATOM 700 C CA . LYS A 1 89 ? 17.104 -3.189 3.364 1.00 33.72 89 LYS A CA 1
ATOM 701 C C . LYS A 1 89 ? 18.480 -3.428 2.756 1.00 33.72 89 LYS A C 1
ATOM 703 O O . LYS A 1 89 ? 18.992 -4.553 2.938 1.00 33.72 89 LYS A O 1
#

Sequence (89 aa):
MIDSGAALNIINKDIVEKFNIPTQPCIPPIRIKAINDTLIDHGIHHQTKTVKLQVGLLHQENITLYVVDSPKFLEIGLIEKVILFRIVK

Organism: Labeo rohita (NCBI:txid84645)

InterPro domains:
  IPR021109 Aspartic peptidase domain superfamily [G3DSA:2.40.70.10] (1-84)

pLDDT: mean 75.28, std 21.65, range [29.16, 97.44]

Secondary structure (DSSP, 8-state):
---TT-SS-EEEHHHHHHTT--EEEEEEEEP-B-TTS-B-TT-EEEEEPPEEEEETTTEEEEE--EEEPPP---SS---SS--------

Radius of gyration: 14.16 Å; chains: 1; bounding box: 32×31×39 Å

Foldseek 3Di:
DDDPLFPFAADEPVVCVVVVFAKDFDVVAAWFADPVRHTDPPHFTMKGDFDWDDDPDPDIDTDIHTYDYDPDDDDDPDDPDDDGGRDDD